Protein AF-A0A2N0QKY9-F1 (afdb_monomer_lite)

Structure (mmCIF, N/CA/C/O backbone):
data_AF-A0A2N0QKY9-F1
#
_entry.id   AF-A0A2N0QKY9-F1
#
loop_
_atom_site.group_PDB
_atom_site.id
_atom_site.type_symbol
_atom_site.label_atom_id
_atom_site.label_alt_id
_atom_site.label_comp_id
_atom_site.label_asym_id
_atom_site.label_entity_id
_atom_site.label_seq_id
_atom_site.pdbx_PDB_ins_code
_atom_site.Cartn_x
_atom_site.Cartn_y
_atom_site.Cartn_z
_atom_site.occupancy
_atom_site.B_iso_or_equiv
_atom_site.auth_seq_id
_atom_site.auth_comp_id
_atom_site.auth_asym_id
_atom_site.auth_atom_id
_atom_site.pdbx_PDB_model_num
ATOM 1 N N . MET A 1 1 ? 6.033 -0.214 11.986 1.00 70.81 1 MET A N 1
ATOM 2 C CA . MET A 1 1 ? 5.253 1.021 11.796 1.00 70.81 1 MET A CA 1
ATOM 3 C C . MET A 1 1 ? 5.930 1.991 10.826 1.00 70.81 1 MET A C 1
ATOM 5 O O . MET A 1 1 ? 5.509 2.035 9.680 1.00 70.81 1 MET A O 1
ATOM 9 N N . ALA A 1 2 ? 7.028 2.662 11.213 1.00 80.56 2 ALA A N 1
ATOM 10 C CA . ALA A 1 2 ? 7.661 3.748 10.440 1.00 80.56 2 ALA A CA 1
ATOM 11 C C . ALA A 1 2 ? 7.920 3.435 8.951 1.00 80.56 2 ALA A C 1
ATOM 13 O O . ALA A 1 2 ? 7.525 4.203 8.084 1.00 80.56 2 ALA A O 1
ATOM 14 N N . LYS A 1 3 ? 8.474 2.252 8.648 1.00 90.12 3 LYS A N 1
ATOM 15 C CA . LYS A 1 3 ? 8.750 1.823 7.263 1.00 90.12 3 LYS A CA 1
ATOM 16 C C . LYS A 1 3 ? 7.501 1.693 6.380 1.00 90.12 3 LYS A C 1
ATOM 18 O O . LYS A 1 3 ? 7.600 1.865 5.172 1.00 90.12 3 LYS A O 1
ATOM 23 N N . LEU A 1 4 ? 6.341 1.348 6.953 1.00 93.12 4 LEU A N 1
ATOM 24 C CA . LEU A 1 4 ? 5.092 1.263 6.186 1.00 93.12 4 LEU A CA 1
ATOM 25 C C . LEU A 1 4 ? 4.615 2.666 5.810 1.00 93.12 4 LEU A C 1
ATOM 27 O O . LEU A 1 4 ? 4.290 2.905 4.656 1.00 93.12 4 LEU A O 1
ATOM 31 N N . ILE A 1 5 ? 4.595 3.585 6.775 1.00 92.88 5 ILE A N 1
ATOM 32 C CA . ILE A 1 5 ? 4.145 4.962 6.550 1.00 92.88 5 ILE A CA 1
ATOM 33 C C . ILE A 1 5 ? 5.050 5.649 5.526 1.00 92.88 5 ILE A C 1
ATOM 35 O O . ILE A 1 5 ? 4.541 6.214 4.565 1.00 92.88 5 ILE A O 1
ATOM 39 N N . GLU A 1 6 ? 6.370 5.516 5.671 1.00 93.75 6 GLU A N 1
ATOM 40 C CA . GLU A 1 6 ? 7.354 6.033 4.711 1.00 93.75 6 GLU A CA 1
ATOM 41 C C . GLU A 1 6 ? 7.108 5.493 3.292 1.00 93.75 6 GLU A C 1
ATOM 43 O O . GLU A 1 6 ? 7.084 6.247 2.321 1.00 93.75 6 GLU A O 1
ATOM 48 N N . PHE A 1 7 ? 6.841 4.189 3.163 1.00 93.06 7 PHE A N 1
ATOM 49 C CA . PHE A 1 7 ? 6.510 3.584 1.875 1.00 93.06 7 PHE A CA 1
ATOM 50 C C . PHE A 1 7 ? 5.226 4.163 1.265 1.00 93.06 7 PHE A C 1
ATOM 52 O O . PHE A 1 7 ? 5.207 4.481 0.075 1.00 93.06 7 PHE A O 1
ATOM 59 N N . LEU A 1 8 ? 4.169 4.311 2.072 1.00 93.75 8 LEU A N 1
ATOM 60 C CA . LEU A 1 8 ? 2.870 4.835 1.640 1.00 93.75 8 LEU A CA 1
ATOM 61 C C . LEU A 1 8 ? 2.938 6.324 1.276 1.00 93.75 8 LEU A C 1
ATOM 63 O O . LEU A 1 8 ? 2.236 6.749 0.364 1.00 93.75 8 LEU A O 1
ATOM 67 N N . GLN A 1 9 ? 3.797 7.107 1.937 1.00 91.88 9 GLN A N 1
ATOM 68 C CA . GLN A 1 9 ? 4.053 8.513 1.596 1.00 91.88 9 GLN A CA 1
ATOM 69 C C . GLN A 1 9 ? 4.649 8.673 0.193 1.00 91.88 9 GLN A C 1
ATOM 71 O O . GLN A 1 9 ? 4.400 9.680 -0.462 1.00 91.88 9 GLN A O 1
ATOM 76 N N . GLY A 1 10 ? 5.401 7.677 -0.281 1.00 90.00 10 GLY A N 1
ATOM 77 C CA . GLY A 1 10 ? 5.930 7.642 -1.644 1.00 90.00 10 GLY A CA 1
ATOM 78 C C . GLY A 1 10 ? 4.923 7.202 -2.712 1.00 90.00 10 GLY A C 1
ATOM 79 O O . GLY A 1 10 ? 5.304 7.107 -3.877 1.00 90.00 10 GLY A O 1
ATOM 80 N N . GLN A 1 11 ? 3.675 6.886 -2.347 1.00 91.31 11 GLN A N 1
ATOM 81 C CA . GLN A 1 11 ? 2.645 6.447 -3.292 1.00 91.31 11 GLN A CA 1
ATOM 82 C C . GLN A 1 11 ? 1.652 7.571 -3.590 1.00 91.31 11 GLN A C 1
ATOM 84 O O . GLN A 1 11 ? 1.132 8.236 -2.693 1.00 91.31 11 GLN A O 1
ATOM 89 N N . GLU A 1 12 ? 1.331 7.744 -4.866 1.00 87.94 12 GLU A N 1
ATOM 90 C CA . GLU A 1 12 ? 0.354 8.738 -5.300 1.00 87.94 12 GLU A CA 1
ATOM 91 C C . GLU A 1 12 ? -1.089 8.253 -5.088 1.00 87.94 12 GLU A C 1
ATOM 93 O O . GLU A 1 12 ? -1.386 7.061 -5.121 1.00 87.94 12 GLU A O 1
ATOM 98 N N . ASN A 1 13 ? -2.015 9.201 -4.915 1.00 89.19 13 ASN A N 1
ATOM 99 C CA . ASN A 1 13 ? -3.468 8.973 -4.927 1.00 89.19 13 ASN A CA 1
ATOM 100 C C . ASN A 1 13 ? -4.042 8.052 -3.828 1.00 89.19 13 ASN A C 1
ATOM 102 O O . ASN A 1 13 ? -5.223 7.709 -3.875 1.00 89.19 13 ASN A O 1
ATOM 106 N N . LEU A 1 14 ? -3.285 7.720 -2.777 1.00 91.38 14 LEU A N 1
ATOM 107 C CA . LEU A 1 14 ? -3.817 6.949 -1.640 1.00 91.38 14 LEU A CA 1
ATOM 108 C C . LEU A 1 14 ? -4.757 7.752 -0.728 1.00 91.38 14 LEU A C 1
ATOM 110 O O . LEU A 1 14 ? -5.516 7.178 0.048 1.00 91.38 14 LEU A O 1
ATOM 114 N N . GLY A 1 15 ? -4.725 9.085 -0.814 1.00 89.25 15 GLY A N 1
ATOM 115 C CA . GLY A 1 15 ? -5.430 9.945 0.140 1.00 89.25 15 GLY A CA 1
ATOM 116 C C . GLY A 1 15 ? -4.805 9.904 1.538 1.00 89.25 15 GLY A C 1
ATOM 117 O O . GLY A 1 15 ? -5.509 10.129 2.523 1.00 89.25 15 GLY A O 1
ATOM 118 N N . LEU A 1 16 ? -3.500 9.606 1.612 1.00 92.81 16 LEU A N 1
ATOM 119 C CA . LEU A 1 16 ? -2.725 9.598 2.846 1.00 92.81 16 LEU A CA 1
ATOM 120 C C . LEU A 1 16 ? -2.664 11.021 3.421 1.00 92.81 16 LEU A C 1
ATOM 122 O O . LEU A 1 16 ? -2.118 11.942 2.820 1.00 92.81 16 LEU A O 1
ATOM 126 N N . ASN A 1 17 ? -3.256 11.189 4.594 1.00 92.75 17 ASN A N 1
ATOM 127 C CA . ASN A 1 17 ? -3.268 12.412 5.386 1.00 92.75 17 ASN A CA 1
ATOM 128 C C . ASN A 1 17 ? -3.029 12.086 6.868 1.00 92.75 17 ASN A C 1
ATOM 130 O O . ASN A 1 17 ? -3.042 10.922 7.273 1.00 92.75 17 ASN A O 1
ATOM 134 N N . GLU A 1 18 ? -2.837 13.117 7.688 1.00 94.88 18 GLU A N 1
ATOM 135 C CA . GLU A 1 18 ? -2.558 12.955 9.117 1.00 94.88 18 GLU A CA 1
ATOM 136 C C . GLU A 1 18 ? -3.598 12.072 9.852 1.00 94.88 18 GLU A C 1
ATOM 138 O O . GLU A 1 18 ? -3.176 11.156 10.558 1.00 94.88 18 GLU A O 1
ATOM 143 N N . PRO A 1 19 ? -4.928 12.223 9.653 1.00 95.19 19 PR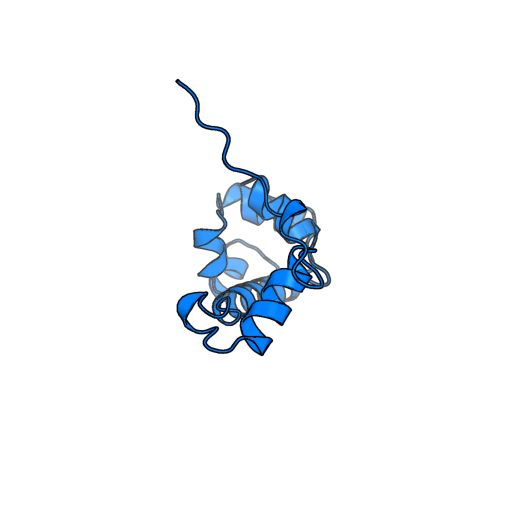O A N 1
ATOM 144 C CA . PRO A 1 19 ? -5.911 11.293 10.216 1.00 95.19 19 PRO A CA 1
ATOM 145 C C . PRO A 1 19 ? -5.704 9.828 9.817 1.00 95.19 19 PRO A C 1
ATOM 147 O O . PRO A 1 19 ? -5.755 8.949 10.672 1.00 95.19 19 PRO A O 1
ATOM 150 N N . THR A 1 20 ? -5.463 9.545 8.533 1.00 95.12 20 THR A N 1
ATOM 151 C CA . THR A 1 20 ? -5.243 8.162 8.075 1.00 95.12 20 THR A CA 1
ATOM 152 C C . THR A 1 20 ? -3.961 7.566 8.647 1.00 95.12 20 THR A C 1
ATOM 154 O O . THR A 1 20 ? -3.954 6.390 8.990 1.00 95.12 20 THR A O 1
ATOM 157 N N . ILE A 1 21 ? -2.904 8.371 8.808 1.00 95.06 21 ILE A N 1
ATOM 158 C CA . ILE A 1 21 ? -1.645 7.932 9.423 1.00 95.06 21 ILE A CA 1
ATOM 159 C C . ILE A 1 21 ? -1.882 7.562 10.889 1.00 95.06 21 ILE A C 1
ATOM 161 O O . ILE A 1 21 ? -1.506 6.467 11.295 1.00 95.06 21 ILE A O 1
ATOM 165 N N . LYS A 1 22 ? -2.586 8.414 11.646 1.00 95.94 22 LYS A N 1
ATOM 166 C CA . LYS A 1 22 ? -2.930 8.141 13.051 1.00 95.94 22 LYS A CA 1
ATOM 167 C C . LYS A 1 22 ? -3.733 6.854 13.214 1.00 95.94 22 LYS A C 1
ATOM 169 O O . LYS A 1 22 ? -3.490 6.116 14.156 1.00 95.94 22 LYS A O 1
ATOM 174 N N . ILE A 1 23 ? -4.659 6.562 12.297 1.00 95.69 23 ILE A N 1
ATOM 175 C CA . ILE A 1 23 ? -5.410 5.296 12.314 1.00 95.69 23 ILE A CA 1
ATOM 176 C C . ILE A 1 23 ? -4.459 4.107 12.158 1.00 95.69 23 ILE A C 1
ATOM 178 O O . ILE A 1 23 ? -4.523 3.171 12.948 1.00 95.69 23 ILE A O 1
ATOM 182 N N . LEU A 1 24 ? -3.550 4.157 11.177 1.00 94.94 24 LEU A N 1
ATOM 183 C CA . LEU A 1 24 ? -2.570 3.089 10.981 1.00 94.94 24 LEU A CA 1
ATOM 184 C C . LEU A 1 24 ? -1.710 2.890 12.235 1.00 94.94 24 LEU A C 1
ATOM 186 O O . LEU A 1 24 ? -1.489 1.752 12.636 1.00 94.94 24 LEU A O 1
ATOM 190 N N . GLU A 1 25 ? -1.236 3.978 12.847 1.00 94.88 25 GLU A N 1
ATOM 191 C CA . GLU A 1 25 ? -0.407 3.948 14.058 1.00 94.88 25 GLU A CA 1
ATOM 192 C C . GLU A 1 25 ? -1.149 3.402 15.278 1.00 94.88 25 GLU A C 1
ATOM 194 O O . GLU A 1 25 ? -0.610 2.533 15.958 1.00 94.88 25 GLU A O 1
ATOM 199 N N . ASN A 1 26 ? -2.376 3.865 15.527 1.00 95.62 26 ASN A N 1
ATOM 200 C CA . ASN A 1 26 ? -3.188 3.443 16.671 1.00 95.62 26 ASN A CA 1
AT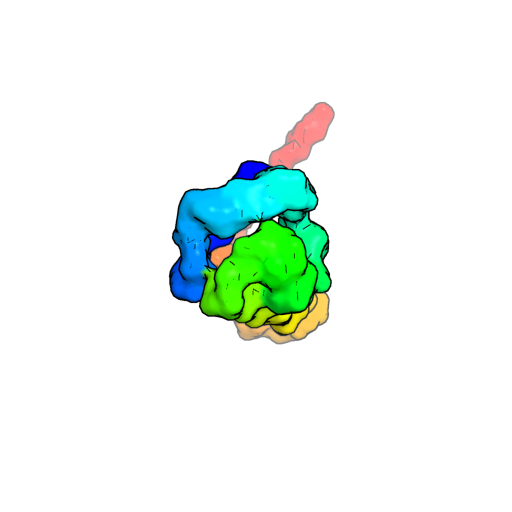OM 201 C C . ASN A 1 26 ? -3.533 1.951 16.621 1.00 95.62 26 ASN A C 1
ATOM 203 O O . ASN A 1 26 ? -3.528 1.288 17.652 1.00 95.62 26 ASN A O 1
ATOM 207 N N . GLU A 1 27 ? -3.799 1.428 15.424 1.00 95.56 27 GLU A N 1
ATOM 208 C CA . GLU A 1 27 ? -4.094 0.009 15.194 1.00 95.56 27 GLU A CA 1
ATOM 209 C C . GLU A 1 27 ? -2.816 -0.838 14.996 1.00 95.56 27 GLU A C 1
ATOM 211 O O . GLU A 1 27 ? -2.885 -2.012 14.633 1.00 95.56 27 GLU A O 1
ATOM 216 N N . GLU A 1 28 ? -1.629 -0.245 15.185 1.00 94.88 28 GLU A N 1
ATOM 217 C CA . GLU A 1 28 ? -0.311 -0.886 15.057 1.00 94.88 28 GLU A CA 1
ATOM 218 C C . GLU A 1 28 ? -0.111 -1.667 13.739 1.00 94.88 28 GLU A C 1
ATOM 220 O O . GLU A 1 28 ? 0.558 -2.708 13.658 1.00 94.88 28 GLU A O 1
ATOM 225 N N . ILE A 1 29 ? -0.675 -1.136 12.653 1.00 93.56 29 ILE A N 1
ATOM 226 C CA . ILE A 1 29 ? -0.743 -1.801 11.353 1.00 93.56 29 ILE A CA 1
ATOM 227 C C . ILE A 1 29 ? 0.652 -1.917 10.730 1.00 93.56 29 ILE A C 1
ATOM 229 O O . ILE A 1 29 ? 1.235 -0.974 10.196 1.00 93.56 29 ILE A O 1
ATOM 233 N N . ASN A 1 30 ? 1.213 -3.123 10.735 1.00 93.06 30 ASN A N 1
ATOM 234 C CA . ASN A 1 30 ? 2.448 -3.411 10.010 1.00 93.06 30 ASN A CA 1
ATOM 235 C C . ASN A 1 30 ? 2.180 -3.777 8.538 1.00 93.06 30 ASN A C 1
ATOM 237 O O . ASN A 1 30 ? 1.055 -4.063 8.139 1.00 93.06 30 ASN A O 1
ATOM 241 N N . GLY A 1 31 ? 3.233 -3.815 7.713 1.00 92.06 31 GLY A N 1
ATOM 242 C CA . GLY A 1 31 ? 3.088 -4.062 6.272 1.00 92.06 31 GLY A CA 1
ATOM 243 C C . GLY A 1 31 ? 2.450 -5.411 5.917 1.00 92.06 31 GLY A C 1
ATOM 244 O O . GLY A 1 31 ? 1.735 -5.507 4.925 1.00 92.06 31 GLY A O 1
ATOM 245 N N . ARG A 1 32 ? 2.644 -6.452 6.739 1.00 90.50 32 ARG A N 1
ATOM 246 C CA . ARG A 1 32 ? 2.002 -7.756 6.514 1.00 90.50 32 ARG A CA 1
ATOM 247 C C . ARG A 1 32 ? 0.504 -7.702 6.810 1.00 90.50 32 ARG A C 1
ATOM 249 O O . ARG A 1 32 ? -0.268 -8.295 6.062 1.00 90.50 32 ARG A O 1
ATOM 256 N N . ALA A 1 33 ? 0.112 -7.030 7.892 1.00 93.62 33 ALA A N 1
ATOM 257 C CA . ALA A 1 33 ? -1.292 -6.815 8.231 1.00 93.62 33 ALA A CA 1
ATOM 258 C C . ALA A 1 33 ? -1.979 -5.965 7.154 1.00 93.62 33 ALA A C 1
ATOM 260 O O . ALA A 1 33 ? -2.998 -6.379 6.613 1.00 93.62 33 ALA A O 1
ATOM 261 N N . PHE A 1 34 ? -1.338 -4.865 6.750 1.00 94.31 34 PHE A N 1
ATOM 262 C CA . PHE A 1 34 ? -1.819 -3.958 5.711 1.00 94.31 34 PHE A CA 1
ATOM 263 C C . PHE A 1 34 ? -2.191 -4.674 4.403 1.00 94.31 34 PHE A C 1
ATOM 265 O O . PHE A 1 34 ? -3.282 -4.492 3.880 1.00 94.31 34 PHE A O 1
ATOM 272 N N . ILE A 1 35 ? -1.320 -5.556 3.900 1.00 92.88 35 ILE A N 1
ATOM 273 C CA . ILE A 1 35 ? -1.547 -6.305 2.648 1.00 92.88 35 ILE A CA 1
ATOM 274 C C . ILE A 1 35 ? -2.792 -7.222 2.714 1.00 92.88 35 ILE A C 1
ATOM 276 O O . ILE A 1 35 ? -3.331 -7.651 1.688 1.00 92.88 35 ILE A O 1
ATOM 280 N N . ASN A 1 36 ? -3.248 -7.572 3.916 1.00 92.38 36 ASN A N 1
ATOM 281 C CA . ASN A 1 36 ? -4.420 -8.416 4.125 1.00 92.38 36 ASN A CA 1
ATOM 282 C C . ASN A 1 36 ? -5.686 -7.647 4.502 1.00 92.38 36 ASN A C 1
ATOM 284 O O . ASN A 1 36 ? -6.722 -8.294 4.612 1.00 92.38 36 ASN A O 1
ATOM 288 N N . MET A 1 37 ? -5.617 -6.323 4.645 1.00 93.31 37 MET A N 1
ATOM 289 C CA . MET A 1 37 ? -6.764 -5.528 5.064 1.00 93.31 37 MET A CA 1
ATOM 290 C C . MET A 1 37 ? -7.843 -5.415 4.005 1.00 93.31 37 MET A C 1
ATOM 292 O O . MET A 1 37 ? -7.590 -5.342 2.800 1.00 93.31 37 MET A O 1
ATOM 296 N N . THR A 1 38 ? -9.063 -5.335 4.507 1.00 95.94 38 THR A N 1
ATOM 297 C CA . THR A 1 38 ? -10.269 -5.042 3.748 1.00 95.94 38 THR A CA 1
ATOM 298 C C . THR A 1 38 ? -10.667 -3.578 3.903 1.00 95.94 38 THR A C 1
ATOM 300 O O 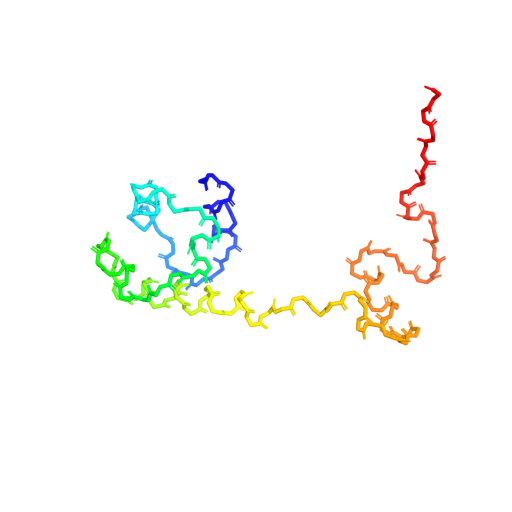. THR A 1 38 ? -10.252 -2.871 4.824 1.00 95.94 38 THR A O 1
ATOM 303 N N . LYS A 1 39 ? -11.509 -3.104 2.984 1.00 97.62 39 LYS A N 1
ATOM 304 C CA . LYS A 1 39 ? -12.092 -1.764 3.077 1.00 97.62 39 LYS A CA 1
ATOM 305 C C . LYS A 1 39 ? -12.966 -1.634 4.327 1.00 97.62 39 LYS A C 1
ATOM 307 O O . LYS A 1 39 ? -13.024 -0.555 4.909 1.00 97.62 39 LYS A O 1
ATOM 312 N N . GLU A 1 40 ? -13.668 -2.700 4.697 1.00 97.69 40 GLU A N 1
ATOM 313 C CA . GLU A 1 40 ? -14.546 -2.775 5.863 1.00 97.69 40 GLU A CA 1
ATOM 314 C C . GLU A 1 40 ? -13.748 -2.600 7.157 1.00 97.69 40 GLU A C 1
ATOM 316 O O . GLU A 1 40 ? -14.037 -1.664 7.894 1.00 97.69 40 GLU A O 1
ATOM 321 N N . GLU A 1 41 ? -12.673 -3.370 7.360 1.00 96.81 41 GLU A N 1
ATOM 322 C CA . GLU A 1 41 ? -11.790 -3.222 8.531 1.00 96.81 41 GLU A CA 1
ATOM 323 C C . GLU A 1 41 ? -11.236 -1.796 8.643 1.00 96.81 41 GLU A C 1
ATOM 325 O O . GLU A 1 41 ? -11.316 -1.170 9.696 1.00 96.81 41 GLU A O 1
ATOM 330 N N . LEU A 1 42 ? -10.752 -1.225 7.533 1.00 96.62 42 LEU A N 1
ATOM 331 C CA . LEU A 1 42 ? -10.259 0.155 7.519 1.00 96.62 42 LEU A CA 1
ATOM 332 C C . LEU A 1 42 ? -11.343 1.162 7.938 1.00 96.62 42 LEU A C 1
ATOM 334 O O . LEU A 1 42 ? -11.044 2.142 8.623 1.00 96.62 42 LEU A O 1
ATOM 338 N N . ARG A 1 43 ? -12.603 0.944 7.541 1.00 97.38 43 ARG A N 1
ATOM 339 C CA . ARG A 1 43 ? -13.729 1.794 7.957 1.00 97.38 43 ARG A CA 1
ATOM 340 C C . ARG A 1 43 ? -14.084 1.604 9.426 1.00 97.38 43 ARG A C 1
ATOM 342 O O . ARG A 1 43 ? -14.414 2.600 10.068 1.00 97.38 43 ARG A O 1
ATOM 349 N N . ASP A 1 44 ? -13.997 0.383 9.939 1.00 97.56 44 ASP A N 1
ATOM 350 C CA . ASP A 1 44 ? -14.258 0.068 11.345 1.00 97.56 44 ASP A CA 1
ATOM 351 C C . ASP A 1 44 ? -13.222 0.736 12.265 1.00 97.56 44 ASP A C 1
ATOM 353 O O . ASP A 1 44 ? -13.578 1.232 13.332 1.00 97.56 44 ASP A O 1
ATOM 357 N N . TYR A 1 45 ? -11.982 0.908 11.793 1.00 96.12 45 TYR A N 1
ATOM 358 C CA . TYR A 1 45 ? -10.944 1.716 12.454 1.00 96.12 45 TYR A CA 1
ATOM 359 C C . TYR A 1 45 ? -11.133 3.239 12.307 1.00 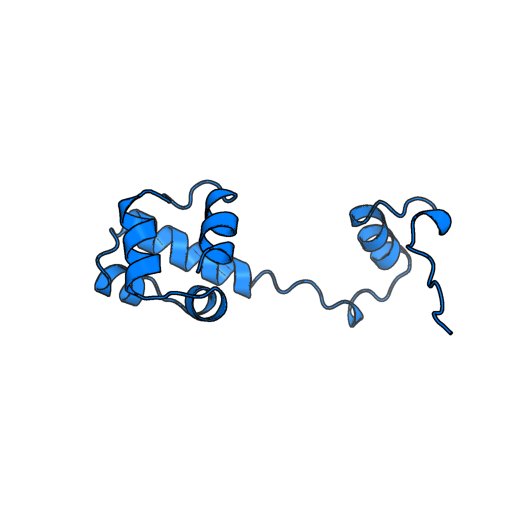96.12 45 TYR A C 1
ATOM 361 O O . TYR A 1 45 ? -10.280 4.033 12.705 1.00 96.12 45 TYR A O 1
ATOM 369 N N . GLY A 1 46 ? -12.242 3.685 11.711 1.00 95.94 46 GLY A N 1
ATOM 370 C CA . GLY A 1 46 ? -12.589 5.100 11.571 1.00 95.94 46 GLY A CA 1
ATOM 371 C C . GLY A 1 46 ? -12.089 5.765 10.286 1.00 95.94 46 GLY A C 1
ATOM 372 O O . GLY A 1 46 ? -12.177 6.992 10.152 1.00 95.94 46 GLY A O 1
ATOM 373 N N . MET A 1 47 ? -11.587 5.004 9.306 1.00 96.31 47 MET A N 1
ATOM 374 C CA . MET A 1 47 ? -11.144 5.579 8.037 1.00 96.31 47 MET A CA 1
ATOM 375 C C . MET A 1 47 ? -12.336 5.967 7.151 1.00 96.31 47 MET A C 1
ATOM 377 O O . MET A 1 47 ? -13.294 5.215 6.956 1.00 96.31 47 MET A O 1
ATOM 381 N N . LYS A 1 48 ? -12.270 7.159 6.545 1.00 96.25 48 LYS A N 1
ATOM 382 C CA . LYS A 1 48 ? -13.299 7.616 5.598 1.00 96.25 48 LYS A CA 1
ATOM 383 C C . LYS A 1 48 ? -13.326 6.731 4.350 1.00 96.25 48 LYS A C 1
ATOM 385 O O . LYS A 1 48 ? -12.302 6.222 3.904 1.00 96.25 48 LYS A O 1
ATOM 390 N N . GLY A 1 49 ? -14.502 6.626 3.730 1.00 95.94 49 GLY A N 1
ATOM 391 C CA . GLY A 1 49 ? -14.746 5.685 2.633 1.00 95.94 49 GLY A CA 1
ATOM 392 C C . GLY A 1 49 ? -13.856 5.855 1.395 1.00 95.94 49 GLY A C 1
ATOM 393 O O . GLY A 1 49 ? -13.567 4.856 0.744 1.00 95.94 49 GLY A O 1
ATOM 394 N N . GLY A 1 50 ? -13.418 7.081 1.080 1.00 95.12 50 GLY A N 1
ATOM 395 C CA . GLY A 1 50 ? -12.487 7.351 -0.025 1.00 95.12 50 GLY A CA 1
ATOM 396 C C . GLY A 1 50 ? -11.107 6.736 0.229 1.00 95.12 50 GLY A C 1
ATOM 397 O O . GLY A 1 50 ? -10.753 5.783 -0.461 1.00 95.12 50 GLY A O 1
ATOM 398 N N . PRO A 1 51 ? -10.368 7.200 1.256 1.00 95.19 51 PRO A N 1
ATOM 399 C CA . PRO A 1 51 ? -9.093 6.598 1.639 1.00 95.19 51 PRO A CA 1
ATOM 400 C C . PRO A 1 51 ? -9.191 5.088 1.883 1.00 95.19 51 PRO A C 1
ATOM 402 O O . PRO A 1 51 ? -8.403 4.342 1.318 1.00 95.19 51 PRO A O 1
ATOM 405 N N . ALA A 1 52 ? -10.205 4.614 2.620 1.00 96.81 52 ALA A N 1
ATOM 406 C CA . ALA A 1 52 ? -10.371 3.184 2.901 1.00 96.81 52 ALA A CA 1
ATOM 407 C C . ALA A 1 52 ? -10.457 2.337 1.622 1.00 96.81 52 ALA A C 1
ATOM 409 O O . ALA A 1 52 ? -9.883 1.253 1.552 1.00 96.81 52 ALA A O 1
ATOM 410 N N . LYS A 1 53 ? -11.146 2.844 0.589 1.00 97.19 53 LYS A N 1
ATOM 411 C CA . LYS A 1 53 ? -11.189 2.191 -0.721 1.00 97.19 53 LYS A CA 1
ATOM 412 C C . LYS A 1 53 ? -9.805 2.186 -1.377 1.00 97.19 53 LYS A C 1
ATOM 414 O O . LYS A 1 53 ? -9.352 1.126 -1.787 1.00 97.19 53 LYS A O 1
ATOM 419 N N . ASN A 1 54 ? -9.130 3.334 -1.426 1.00 96.50 54 ASN A N 1
ATOM 420 C CA . ASN A 1 54 ? -7.823 3.458 -2.078 1.00 96.50 54 ASN A CA 1
ATOM 421 C C . ASN A 1 54 ? -6.762 2.558 -1.424 1.00 96.50 54 ASN A C 1
ATOM 423 O O . ASN A 1 54 ? -5.998 1.910 -2.132 1.00 96.50 54 ASN A O 1
ATOM 427 N N . PHE A 1 55 ? -6.731 2.472 -0.090 1.00 96.00 55 PHE A N 1
ATOM 428 C CA . PHE A 1 55 ? -5.812 1.586 0.632 1.00 96.00 55 PHE A CA 1
ATOM 429 C C . PHE A 1 55 ? -6.105 0.104 0.383 1.00 96.00 55 PHE A C 1
ATOM 431 O O . PHE A 1 55 ? -5.166 -0.656 0.157 1.00 96.00 55 PHE A O 1
ATOM 438 N N . ALA A 1 56 ? -7.377 -0.308 0.394 1.00 95.62 56 ALA A N 1
ATOM 439 C CA . ALA A 1 56 ? -7.755 -1.696 0.125 1.00 95.62 56 ALA A CA 1
ATOM 440 C C . ALA A 1 56 ? -7.426 -2.112 -1.320 1.00 95.62 56 ALA A C 1
ATOM 442 O O . ALA A 1 56 ? -6.852 -3.181 -1.53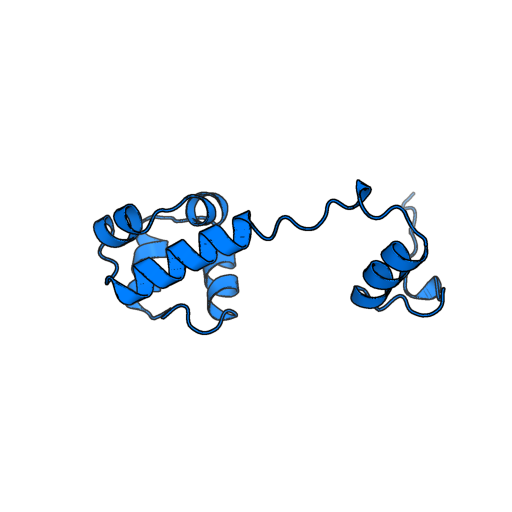9 1.00 95.62 56 ALA A O 1
ATOM 443 N N . ASP A 1 57 ? -7.727 -1.247 -2.295 1.00 95.19 57 ASP A N 1
ATOM 444 C CA . ASP A 1 57 ? -7.391 -1.470 -3.705 1.00 95.19 57 ASP A CA 1
ATOM 445 C C . ASP A 1 57 ? -5.863 -1.547 -3.882 1.00 95.19 57 ASP A C 1
ATOM 447 O O . ASP A 1 57 ? -5.352 -2.483 -4.491 1.00 95.19 57 ASP A O 1
ATOM 451 N N . PHE A 1 58 ? -5.108 -0.648 -3.244 1.00 94.75 58 PHE A N 1
ATOM 452 C CA . PHE A 1 58 ? -3.646 -0.671 -3.282 1.00 94.75 58 PHE A CA 1
ATOM 453 C C . PHE A 1 58 ? -3.043 -1.926 -2.626 1.00 94.75 58 PHE A C 1
ATOM 455 O O . PHE A 1 58 ? -2.126 -2.537 -3.174 1.00 94.75 58 PHE A O 1
ATOM 462 N N . ALA A 1 59 ? -3.559 -2.358 -1.473 1.00 93.31 59 ALA A N 1
ATOM 463 C CA . ALA A 1 59 ? -3.122 -3.590 -0.815 1.00 93.31 59 ALA A CA 1
ATOM 464 C C . ALA A 1 59 ? -3.369 -4.826 -1.700 1.00 93.31 59 ALA A C 1
ATOM 466 O O . ALA A 1 59 ? -2.518 -5.722 -1.783 1.00 93.31 59 ALA A O 1
ATOM 467 N N . LYS A 1 60 ? -4.508 -4.856 -2.401 1.00 91.62 60 LYS A N 1
ATOM 468 C CA . LYS A 1 60 ? -4.837 -5.888 -3.388 1.00 91.62 60 LYS A CA 1
ATOM 469 C C . LYS A 1 60 ? -3.879 -5.848 -4.579 1.00 91.62 60 LYS A C 1
ATOM 471 O O . LYS A 1 60 ? -3.320 -6.889 -4.927 1.00 91.62 60 LYS A O 1
ATOM 476 N N . ASP A 1 61 ? -3.602 -4.669 -5.123 1.00 89.75 61 ASP A N 1
ATOM 477 C CA . ASP A 1 61 ? -2.629 -4.489 -6.201 1.00 89.75 61 ASP A CA 1
ATOM 478 C C . ASP A 1 61 ? -1.234 -4.966 -5.782 1.00 89.75 61 ASP A C 1
ATOM 480 O O . ASP A 1 61 ? -0.556 -5.634 -6.559 1.00 89.75 61 ASP A O 1
ATOM 484 N N . CYS A 1 62 ? -0.805 -4.709 -4.542 1.00 88.00 62 CYS A N 1
ATOM 485 C CA . CYS A 1 62 ? 0.452 -5.237 -4.005 1.00 88.00 62 CYS A CA 1
ATOM 486 C C . CYS A 1 62 ? 0.481 -6.775 -3.954 1.00 88.00 62 CYS A C 1
ATOM 488 O O . CYS A 1 62 ? 1.534 -7.374 -4.176 1.00 88.00 62 CYS A O 1
ATOM 490 N N . LYS A 1 63 ? -0.655 -7.427 -3.680 1.00 83.62 63 LYS A N 1
ATOM 491 C CA . LYS A 1 63 ? -0.797 -8.895 -3.711 1.00 83.62 63 LYS A CA 1
ATOM 492 C C . LYS A 1 63 ? -0.755 -9.457 -5.128 1.00 83.62 63 LYS A C 1
ATOM 494 O O . LYS A 1 63 ? -0.193 -10.532 -5.341 1.00 83.62 63 LYS A O 1
ATOM 499 N N . GLU A 1 64 ? -1.391 -8.764 -6.067 1.00 81.25 64 GLU A N 1
ATOM 500 C CA . GLU A 1 64 ? -1.545 -9.198 -7.458 1.00 81.25 64 GLU A CA 1
ATOM 501 C C . GLU A 1 64 ? -0.313 -8.890 -8.308 1.00 81.25 64 GLU A C 1
ATOM 503 O O . GLU A 1 64 ? 0.062 -9.710 -9.151 1.00 81.25 64 GLU A O 1
ATOM 508 N N . LYS A 1 65 ? 0.418 -7.810 -7.993 1.00 72.31 65 LYS A N 1
ATOM 509 C CA . LYS A 1 65 ? 1.838 -7.634 -8.335 1.00 72.31 65 LYS A CA 1
ATOM 510 C C . LYS A 1 65 ? 2.682 -8.647 -7.559 1.00 72.31 65 LYS A C 1
ATOM 512 O O . LYS A 1 65 ? 3.619 -8.308 -6.836 1.00 72.31 65 LYS A O 1
ATOM 517 N N . LYS A 1 66 ? 2.419 -9.937 -7.765 1.00 60.31 66 LYS A N 1
ATOM 518 C CA . LYS A 1 66 ? 3.428 -10.958 -7.530 1.00 60.31 66 LYS A CA 1
ATOM 519 C C . LYS A 1 66 ? 4.600 -10.577 -8.413 1.00 60.31 66 LYS A C 1
ATOM 521 O O . LYS A 1 66 ? 4.507 -10.645 -9.638 1.00 60.31 66 LYS A O 1
ATOM 526 N N . MET A 1 67 ? 5.692 -10.147 -7.784 1.00 64.94 67 MET A N 1
ATOM 527 C CA . MET A 1 67 ? 6.988 -10.101 -8.442 1.00 64.94 67 MET A CA 1
ATOM 528 C C . MET A 1 67 ? 7.131 -11.427 -9.177 1.00 64.94 67 MET A C 1
ATOM 530 O O . MET A 1 67 ? 7.073 -12.492 -8.553 1.00 64.94 67 MET A O 1
ATOM 534 N N . ARG A 1 68 ? 7.211 -11.354 -10.509 1.00 68.12 68 ARG A N 1
ATOM 535 C CA . ARG A 1 68 ? 7.450 -12.512 -11.361 1.00 68.12 68 ARG A CA 1
ATOM 536 C C . ARG A 1 68 ? 8.578 -13.306 -10.706 1.00 68.12 68 ARG A C 1
ATOM 538 O O . ARG A 1 68 ? 9.640 -12.733 -10.454 1.00 68.12 68 ARG A O 1
ATOM 545 N N . SER A 1 69 ? 8.320 -14.566 -10.336 1.00 73.44 69 SER A N 1
ATOM 546 C CA . SER A 1 69 ? 9.302 -15.327 -9.559 1.00 73.44 69 SER A CA 1
ATOM 547 C C . SER A 1 69 ? 10.621 -15.320 -10.320 1.00 73.44 69 SER A C 1
ATOM 549 O O . SER A 1 69 ? 10.615 -15.464 -11.546 1.00 73.44 69 SER A O 1
ATOM 551 N N . PHE A 1 70 ? 11.751 -15.166 -9.628 1.00 73.81 70 PHE A N 1
ATOM 552 C CA . PHE A 1 70 ? 13.043 -15.172 -10.317 1.00 73.81 70 PHE A CA 1
ATOM 553 C C . PHE A 1 70 ? 13.251 -16.468 -11.124 1.00 73.81 70 PHE A C 1
ATOM 555 O O . PHE A 1 70 ? 13.807 -16.438 -12.214 1.00 73.81 70 PHE A O 1
ATOM 562 N N . SER A 1 71 ? 12.682 -17.585 -10.656 1.00 77.25 71 SER A N 1
ATOM 563 C CA . SER A 1 71 ? 12.659 -18.876 -11.359 1.00 77.25 71 SER A CA 1
ATOM 564 C C . SER A 1 71 ? 11.845 -18.900 -12.660 1.00 77.25 71 SER A C 1
ATOM 566 O O . SER A 1 71 ? 11.967 -19.838 -13.447 1.00 77.25 71 SER A O 1
ATOM 568 N N . SER A 1 72 ? 10.981 -17.913 -12.890 1.00 81.00 72 SER A N 1
ATOM 569 C CA . SER A 1 72 ? 10.156 -17.849 -14.095 1.00 81.00 72 SER A CA 1
ATOM 570 C C . SER A 1 72 ? 10.818 -17.088 -15.243 1.00 81.00 72 SER A C 1
ATOM 572 O O . SER A 1 72 ? 10.318 -17.202 -16.359 1.00 81.00 72 SER A O 1
ATOM 574 N N . TYR A 1 73 ? 11.913 -16.351 -15.018 1.00 85.31 73 TYR A N 1
ATOM 575 C CA . TYR A 1 73 ? 12.736 -15.799 -16.102 1.00 85.31 73 TYR A CA 1
ATOM 576 C C . TYR A 1 73 ? 13.591 -16.937 -16.667 1.00 85.31 73 TYR A C 1
ATOM 578 O O . TYR A 1 73 ? 14.563 -17.361 -16.047 1.00 85.31 73 TYR A O 1
ATOM 586 N N . LYS A 1 74 ? 13.190 -17.487 -17.815 1.00 86.19 74 LYS A N 1
ATOM 587 C CA . LYS A 1 74 ? 13.800 -18.704 -18.383 1.00 86.19 74 LYS A CA 1
ATOM 588 C C . LYS A 1 74 ? 14.643 -18.423 -19.619 1.00 86.19 74 LYS A C 1
ATOM 590 O O . LYS A 1 74 ? 15.390 -19.291 -20.058 1.00 86.19 74 LYS A O 1
ATOM 595 N N . THR A 1 75 ? 14.520 -17.230 -20.194 1.00 91.62 75 THR A N 1
ATOM 596 C CA . THR A 1 75 ? 15.227 -16.858 -21.422 1.00 91.62 75 THR A CA 1
ATOM 597 C C . THR A 1 75 ? 16.314 -15.817 -21.164 1.00 91.62 75 THR A C 1
ATOM 599 O O . THR A 1 75 ? 16.250 -15.029 -20.221 1.00 91.62 75 THR A O 1
ATOM 602 N N . LYS A 1 76 ? 17.317 -15.768 -22.050 1.00 87.38 76 LYS A N 1
ATOM 603 C CA . LYS A 1 76 ? 18.384 -14.756 -21.996 1.00 87.38 76 LYS A CA 1
ATOM 604 C C . LYS A 1 76 ? 17.836 -13.325 -22.103 1.00 87.38 76 LYS A C 1
ATOM 606 O O . LYS A 1 76 ? 18.350 -12.435 -21.437 1.00 87.38 76 LYS A O 1
ATOM 611 N N . LYS A 1 77 ? 16.790 -13.116 -22.914 1.00 89.31 77 LYS A N 1
ATOM 612 C CA . LYS A 1 77 ? 16.117 -11.817 -23.070 1.00 89.31 77 LYS A CA 1
ATOM 613 C C . LYS A 1 77 ? 15.504 -11.353 -21.747 1.00 89.31 77 LYS A C 1
ATOM 615 O O . LYS A 1 77 ? 15.786 -10.259 -21.285 1.00 89.31 77 LYS A O 1
ATOM 620 N N . GLU A 1 78 ? 14.735 -12.232 -21.117 1.00 89.50 78 GLU A N 1
ATOM 621 C CA . GLU A 1 78 ? 14.095 -11.997 -19.822 1.00 89.50 78 GLU A CA 1
ATOM 622 C C . GLU A 1 78 ? 15.100 -11.720 -18.701 1.00 89.50 78 GLU A C 1
ATOM 624 O O . GLU A 1 78 ? 14.888 -10.830 -17.882 1.00 89.50 78 GLU A O 1
ATOM 629 N N . LEU A 1 79 ? 16.217 -12.454 -18.677 1.00 86.75 79 LEU A N 1
ATOM 630 C CA . LEU A 1 79 ? 17.310 -12.180 -17.749 1.00 86.75 79 LEU A CA 1
ATOM 631 C C . LEU A 1 79 ? 17.927 -10.795 -18.003 1.00 86.75 79 LEU A C 1
ATOM 633 O O . LEU A 1 79 ? 18.178 -10.063 -17.050 1.00 86.75 79 LEU A O 1
ATOM 637 N N . SER A 1 80 ? 18.137 -10.419 -19.270 1.00 86.44 80 SER A N 1
ATOM 638 C CA . SER A 1 80 ? 18.661 -9.098 -19.647 1.00 86.44 80 SER A CA 1
ATOM 639 C C . SER A 1 80 ? 17.755 -7.968 -19.153 1.00 86.44 80 SER A C 1
ATOM 641 O O . SER A 1 80 ? 18.243 -7.033 -18.530 1.00 86.44 80 SER A O 1
ATOM 643 N N . GLU A 1 81 ? 16.437 -8.094 -19.334 1.00 87.06 81 GLU A N 1
ATOM 644 C CA . GLU A 1 81 ? 15.452 -7.110 -18.858 1.00 87.06 81 GLU A CA 1
ATOM 645 C C . GLU A 1 81 ? 15.504 -6.920 -17.332 1.00 87.06 81 GLU A C 1
ATOM 647 O O . GLU A 1 81 ? 15.341 -5.808 -16.830 1.00 87.06 81 GLU A O 1
ATOM 652 N N . VAL A 1 82 ? 15.732 -7.994 -16.567 1.00 85.75 82 VAL A N 1
ATOM 653 C CA . VAL A 1 82 ? 15.896 -7.902 -15.107 1.00 85.75 82 VAL A CA 1
ATOM 654 C C . VAL A 1 82 ? 17.208 -7.212 -14.754 1.00 85.75 82 VAL A C 1
ATOM 656 O O . VAL A 1 82 ? 17.205 -6.310 -13.923 1.00 85.75 82 VAL A O 1
ATOM 659 N N . LEU A 1 83 ? 18.316 -7.608 -15.379 1.00 86.56 83 LEU A N 1
ATOM 660 C CA . LEU A 1 83 ? 19.643 -7.041 -15.126 1.00 86.56 83 LEU A CA 1
ATOM 661 C C . LEU A 1 83 ? 19.695 -5.535 -15.425 1.00 86.56 83 LEU A C 1
ATOM 663 O O . LEU A 1 83 ? 20.261 -4.773 -14.638 1.00 86.56 83 LEU A O 1
ATOM 667 N N . GLU A 1 84 ? 19.027 -5.088 -16.488 1.00 87.75 84 GLU A N 1
ATOM 668 C CA . GLU A 1 84 ? 18.906 -3.671 -16.844 1.00 87.75 84 GLU A CA 1
ATOM 669 C C . GLU A 1 84 ? 18.232 -2.839 -15.745 1.00 87.75 84 GLU A C 1
ATOM 671 O O . GLU A 1 84 ? 18.700 -1.738 -15.451 1.00 87.75 84 GLU A O 1
ATOM 676 N N . LYS A 1 85 ? 17.210 -3.377 -15.057 1.00 85.19 85 LYS A N 1
ATOM 677 C CA . LYS A 1 85 ? 16.561 -2.696 -13.915 1.00 85.19 85 LYS A CA 1
ATOM 678 C C . LYS A 1 85 ? 17.517 -2.434 -12.752 1.00 85.19 85 LYS A C 1
ATOM 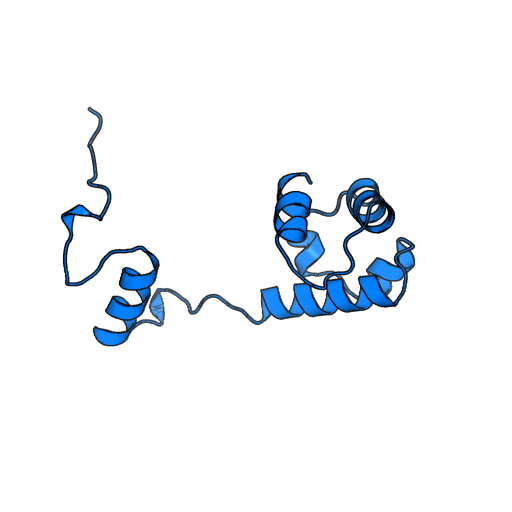680 O O . LYS A 1 85 ? 17.302 -1.496 -11.992 1.00 85.19 85 LYS A O 1
ATOM 685 N N . TYR A 1 86 ? 18.568 -3.241 -12.626 1.00 85.50 86 TYR A N 1
ATOM 686 C CA . TYR A 1 86 ? 19.632 -3.074 -11.632 1.00 85.50 86 TYR A CA 1
ATOM 687 C C . TYR A 1 86 ? 20.866 -2.360 -12.206 1.00 85.50 86 TYR A C 1
ATOM 689 O O . TYR A 1 86 ? 21.934 -2.369 -11.600 1.00 85.50 86 TYR A O 1
ATOM 697 N N . GLY A 1 87 ? 20.746 -1.747 -13.389 1.00 85.75 87 GLY A N 1
ATOM 698 C CA . GLY A 1 87 ? 21.832 -1.025 -14.045 1.00 85.75 87 GLY A CA 1
ATOM 699 C C . GLY A 1 87 ? 22.923 -1.927 -14.626 1.00 85.75 87 GLY A C 1
ATOM 700 O O . GLY A 1 87 ? 23.970 -1.421 -15.030 1.00 85.75 87 GLY A O 1
ATOM 701 N N . ILE A 1 88 ? 22.716 -3.242 -14.703 1.00 87.44 88 ILE A N 1
ATOM 702 C CA . ILE A 1 88 ? 23.659 -4.195 -15.298 1.00 87.44 88 ILE A CA 1
ATOM 703 C C . ILE A 1 88 ? 23.341 -4.291 -16.793 1.00 87.44 88 ILE A C 1
ATOM 705 O O . ILE A 1 88 ? 22.596 -5.152 -17.251 1.00 87.44 88 ILE A O 1
ATOM 709 N N . VAL A 1 89 ? 23.897 -3.356 -17.560 1.00 83.75 89 VAL A N 1
ATOM 710 C CA . VAL A 1 89 ? 23.704 -3.267 -19.013 1.00 83.75 89 VAL A CA 1
ATOM 711 C C . VAL A 1 89 ? 24.844 -3.953 -19.760 1.00 83.75 89 VAL A C 1
ATOM 713 O O . VAL A 1 89 ? 26.003 -3.909 -19.341 1.00 83.75 89 VAL A O 1
ATOM 716 N N . ASN A 1 90 ? 24.515 -4.557 -20.902 1.00 76.62 90 ASN A N 1
ATOM 717 C CA . ASN A 1 90 ? 25.481 -5.012 -21.905 1.00 76.62 90 ASN A CA 1
ATOM 718 C C . ASN A 1 90 ? 26.555 -6.002 -21.395 1.00 76.62 90 ASN A C 1
ATOM 720 O O . ASN A 1 90 ? 27.680 -6.016 -21.886 1.00 76.62 90 ASN A O 1
ATOM 724 N N . GLY A 1 91 ? 26.227 -6.817 -20.385 1.00 71.00 91 GLY A N 1
ATOM 725 C CA . GLY A 1 91 ? 27.143 -7.824 -19.834 1.00 71.00 91 GLY A CA 1
ATOM 726 C C . GLY A 1 91 ? 28.292 -7.259 -18.993 1.00 71.00 91 GLY A C 1
ATOM 727 O O . GLY A 1 91 ? 29.244 -7.982 -18.706 1.00 71.00 91 GLY A O 1
ATOM 728 N N . ASN A 1 92 ? 28.223 -5.989 -18.576 1.00 78.31 92 ASN A N 1
ATOM 729 C CA . ASN A 1 92 ? 29.246 -5.388 -17.727 1.00 78.31 92 ASN A CA 1
ATOM 730 C C . ASN A 1 92 ? 29.140 -5.891 -16.274 1.00 78.31 92 ASN A C 1
ATOM 732 O O . ASN A 1 92 ? 28.517 -5.261 -15.415 1.00 78.31 92 ASN A O 1
ATOM 736 N N . ILE A 1 93 ? 29.784 -7.027 -16.002 1.00 78.94 93 ILE A N 1
ATOM 737 C CA . ILE A 1 93 ? 29.781 -7.685 -14.687 1.00 78.94 93 ILE A CA 1
ATOM 738 C C . ILE A 1 93 ? 30.464 -6.868 -13.585 1.00 78.94 93 ILE A C 1
ATOM 740 O O . ILE A 1 93 ? 30.259 -7.156 -12.413 1.00 78.94 93 ILE A O 1
ATOM 744 N N . THR A 1 94 ? 31.233 -5.828 -13.923 1.00 81.19 94 THR A N 1
ATOM 745 C CA . THR A 1 94 ? 31.905 -4.978 -12.920 1.00 81.19 94 THR A CA 1
ATOM 746 C C . THR A 1 94 ? 30.922 -4.165 -12.075 1.00 81.19 94 THR A C 1
ATOM 748 O O . THR A 1 94 ? 31.267 -3.729 -10.982 1.00 81.19 94 THR A O 1
ATOM 751 N N . ARG A 1 95 ? 29.678 -4.003 -12.550 1.00 82.12 95 ARG A N 1
ATOM 752 C CA . ARG A 1 95 ? 28.580 -3.400 -11.780 1.00 82.12 95 ARG A CA 1
ATOM 753 C C . ARG A 1 95 ? 27.965 -4.356 -10.757 1.00 82.12 95 ARG A C 1
ATOM 755 O O . ARG A 1 95 ? 27.230 -3.905 -9.886 1.00 82.12 95 ARG A O 1
ATOM 762 N N . ILE A 1 96 ? 28.245 -5.657 -10.856 1.00 84.44 96 ILE A N 1
ATOM 763 C CA . ILE A 1 96 ? 27.820 -6.642 -9.862 1.00 84.44 96 ILE A CA 1
ATOM 764 C C . ILE A 1 96 ? 28.771 -6.518 -8.665 1.00 84.44 96 ILE A C 1
ATOM 766 O O . ILE A 1 96 ? 29.985 -6.662 -8.860 1.00 84.44 96 ILE A O 1
ATOM 770 N N . PRO A 1 97 ? 28.256 -6.275 -7.443 1.00 82.69 97 PRO A N 1
ATOM 771 C CA . PRO A 1 97 ? 29.077 -6.268 -6.240 1.00 82.69 97 PRO A CA 1
ATOM 772 C C . PRO A 1 97 ? 29.891 -7.557 -6.148 1.00 82.69 97 PRO A C 1
ATOM 774 O O . PRO A 1 97 ? 29.337 -8.657 -6.138 1.00 82.69 97 PRO A O 1
ATOM 777 N N . GLN A 1 98 ? 31.214 -7.418 -6.128 1.00 85.75 98 GLN A N 1
ATOM 778 C CA . GLN A 1 98 ? 32.109 -8.562 -6.038 1.00 85.75 98 GLN A CA 1
ATOM 779 C C . GLN A 1 98 ? 32.100 -9.096 -4.610 1.00 85.75 98 GLN A C 1
ATOM 781 O O . GLN A 1 98 ? 32.135 -8.330 -3.646 1.00 85.75 98 GLN A O 1
ATOM 786 N N . PHE A 1 99 ? 32.054 -10.418 -4.474 1.00 87.56 99 PHE A N 1
ATOM 787 C CA . PHE A 1 99 ? 32.186 -11.056 -3.175 1.00 87.56 99 PHE A CA 1
ATOM 788 C C . PHE A 1 99 ? 33.594 -10.808 -2.625 1.00 87.56 99 PHE A C 1
ATOM 790 O O . PHE A 1 99 ? 34.584 -11.133 -3.280 1.00 87.56 99 PHE A O 1
ATOM 797 N N . ILE A 1 100 ? 33.675 -10.247 -1.418 1.00 87.62 100 ILE A N 1
ATOM 798 C CA . ILE A 1 100 ? 34.930 -10.061 -0.689 1.00 87.62 100 ILE A CA 1
ATOM 799 C C . ILE A 1 100 ? 34.927 -11.071 0.464 1.00 87.62 100 ILE A C 1
ATOM 801 O O . ILE A 1 100 ? 34.186 -10.878 1.429 1.00 87.62 100 ILE A O 1
ATOM 805 N N . PRO A 1 101 ? 35.704 -12.165 0.380 1.00 90.25 101 PRO A N 1
ATOM 806 C CA . PRO A 1 101 ? 35.798 -13.110 1.478 1.00 90.25 101 PRO A CA 1
ATOM 807 C C . PRO A 1 101 ? 36.482 -12.452 2.677 1.00 90.25 101 PRO A C 1
ATOM 809 O O . PRO A 1 101 ? 37.585 -11.915 2.556 1.00 90.25 101 PRO A O 1
ATOM 812 N N . HIS A 1 102 ? 35.847 -12.539 3.842 1.00 80.38 102 HIS A N 1
ATOM 813 C CA . HIS A 1 102 ? 36.517 -12.289 5.113 1.00 80.38 102 HIS A CA 1
ATOM 814 C C . HIS A 1 102 ? 37.197 -13.582 5.587 1.00 80.38 102 HIS A C 1
ATOM 816 O O . HIS A 1 102 ? 36.664 -14.671 5.369 1.00 80.38 102 HIS A O 1
ATOM 822 N N . LYS A 1 103 ? 38.401 -13.444 6.155 1.00 73.56 103 LYS A N 1
ATOM 823 C CA . LYS A 1 103 ? 39.174 -14.550 6.739 1.00 73.56 103 LYS A CA 1
ATOM 824 C C . LYS A 1 103 ? 38.570 -15.024 8.052 1.00 73.56 103 LYS A C 1
ATOM 826 O O . LYS A 1 103 ? 38.041 -14.159 8.783 1.00 73.56 103 LYS A O 1
#

Organism: NCBI:txid588596

InterPro domains:
  IPR013761 Sterile alpha motif/pointed domain superfamily [G3DSA:1.10.150.50] (1-68)

Radius of gyration: 19.22 Å; chains: 1; bounding box: 54×32×40 Å

pLDDT: mean 88.81, std 7.94, range [60.31, 97.69]

Sequence (103 aa):
MAKLIEFLQGQENLGLNEPTIKILENEEINGRAFINMTKEELRDYGMKGGPAKNFADFAKDCKEKKMRSFSSYKTKKELSEVLEKYGIVNGNITRIPQFIPHK

Secondary structure (DSSP, 8-state):
-HHHHHHHHTSTTS---HHHHHHHHHTT--HHHHTT--HHHHHHTT--HHHHHHHHHHHHHHHH-----GGG--SHHHHHHHHHHTT--TT-GGGSPPP----

Foldseek 3Di:
DVVVLVVVVPDPPLPDDPVLVVLCVVVVPDPVNQLVDALVVSVVSVDDNRNSVSSRVVSPVVVVPPPCPPVNQDDPVSVQVVCVVLVNHPPPCVSPDDDDDDD